Protein AF-A0A1Y0IR95-F1 (afdb_monomer_lite)

Secondary structure (DSSP, 8-state):
-HHHHHHHHHHHH-SSEEEE-GGG-EEEEEEEEPPPPPHHHHHHHHHHH-PPPPHHHHHHHTT-S-EEEEEBTTTB-EEEEPPHHHHHHHHHH-TTS-TT----EEEE---

InterPro domains:
  IPR018958 Knr4/Smi1-like domain [PF09346] (36-94)
  IPR037883 Knr4/Smi1-like domain superfamily [G3DSA:3.40.1580.10] (27-107)
  IPR037883 Knr4/Smi1-like domain superfamily [SSF160631] (30-98)

Organism: NCBI:txid1903704

Foldseek 3Di:
DVVVVVVVVVCVVPQWDWDADPPRDTATFGKFFAAADDPVLVVCLCPVLVADDDPVNNVSNRGGQWMATRAHPPPGFAKTQHGSVRQVVVCVVDVPDPSRDIDGMDGGDPD

pLDDT: mean 90.9, std 6.87, range [58.59, 97.94]

Structure (mmCIF, N/CA/C/O backbone):
data_AF-A0A1Y0IR95-F1
#
_entry.id   AF-A0A1Y0IR95-F1
#
loop_
_atom_site.group_PDB
_atom_site.id
_atom_site.type_symbol
_atom_site.label_atom_id
_atom_site.label_alt_id
_atom_site.label_comp_id
_atom_site.label_asym_id
_atom_site.label_entity_id
_atom_site.label_seq_id
_atom_site.pdbx_PDB_ins_code
_atom_site.Cartn_x
_atom_site.Cartn_y
_atom_site.Cartn_z
_atom_site.occupancy
_atom_site.B_iso_or_equiv
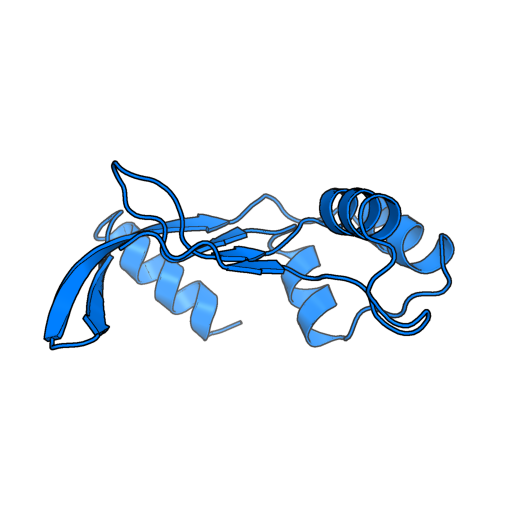_atom_site.auth_seq_id
_atom_site.auth_comp_id
_atom_site.auth_asym_id
_atom_site.auth_atom_id
_atom_site.pdbx_PDB_model_num
ATOM 1 N N . MET A 1 1 ? -14.344 -2.030 -6.470 1.00 79.00 1 MET A N 1
ATOM 2 C CA . MET A 1 1 ? -13.691 -3.080 -5.655 1.00 79.00 1 MET A CA 1
ATOM 3 C C . MET A 1 1 ? -14.481 -3.209 -4.363 1.00 79.00 1 MET A C 1
ATOM 5 O O . MET A 1 1 ? -14.367 -2.329 -3.524 1.00 79.00 1 MET A O 1
ATOM 9 N N . LEU A 1 2 ? -15.333 -4.229 -4.215 1.00 90.25 2 LEU A N 1
ATOM 10 C CA . LEU A 1 2 ? -16.307 -4.271 -3.111 1.00 90.25 2 LEU A CA 1
ATOM 11 C C . LEU A 1 2 ? -15.645 -4.281 -1.721 1.00 90.25 2 LEU A C 1
ATOM 13 O O . LEU A 1 2 ? -16.112 -3.592 -0.821 1.00 90.25 2 LEU A O 1
ATOM 17 N N . ALA A 1 3 ? -14.531 -5.005 -1.570 1.00 90.69 3 ALA A N 1
ATOM 18 C CA . ALA A 1 3 ? -13.819 -5.124 -0.298 1.00 90.69 3 ALA A CA 1
ATOM 19 C C . ALA A 1 3 ? -13.313 -3.771 0.240 1.00 90.69 3 ALA A C 1
ATOM 21 O O . ALA A 1 3 ? -13.544 -3.449 1.404 1.00 90.69 3 ALA A O 1
ATOM 22 N N . ILE A 1 4 ? -12.678 -2.952 -0.610 1.00 92.31 4 ILE A N 1
ATOM 23 C CA . ILE A 1 4 ? -12.155 -1.632 -0.214 1.00 92.31 4 ILE A CA 1
ATOM 24 C C . ILE A 1 4 ? -13.294 -0.660 0.092 1.00 92.31 4 ILE A C 1
ATOM 26 O O . ILE A 1 4 ? -13.225 0.057 1.086 1.00 92.31 4 ILE A O 1
ATOM 30 N N . GLU A 1 5 ? -14.360 -0.654 -0.712 1.00 93.44 5 GLU A N 1
ATOM 31 C CA . GLU A 1 5 ? -15.509 0.226 -0.461 1.00 93.44 5 GLU A CA 1
ATOM 32 C C . GLU A 1 5 ? -16.218 -0.126 0.852 1.00 93.44 5 GLU A C 1
ATOM 34 O O . GLU A 1 5 ? -16.547 0.756 1.644 1.00 93.44 5 GLU A O 1
ATOM 39 N N . ALA A 1 6 ? -16.395 -1.420 1.137 1.00 94.44 6 ALA A N 1
ATOM 40 C CA . ALA A 1 6 ? -16.955 -1.873 2.406 1.00 94.44 6 ALA A CA 1
ATOM 41 C C . ALA A 1 6 ? -16.061 -1.485 3.596 1.00 94.44 6 ALA A C 1
ATOM 43 O O . ALA A 1 6 ? -16.568 -1.027 4.621 1.00 94.44 6 ALA A O 1
ATOM 44 N N . LEU A 1 7 ? -14.737 -1.615 3.457 1.00 94.31 7 LEU A N 1
ATOM 45 C CA . LEU A 1 7 ? -13.776 -1.173 4.467 1.00 94.31 7 LEU A CA 1
ATOM 46 C C . LEU A 1 7 ? -13.871 0.340 4.704 1.00 94.31 7 LEU A C 1
ATOM 48 O O . LEU A 1 7 ? -14.031 0.767 5.842 1.00 94.31 7 LEU A O 1
ATOM 52 N N . LYS A 1 8 ? -13.860 1.155 3.646 1.00 94.25 8 LYS A N 1
ATOM 53 C CA . LYS A 1 8 ? -14.017 2.613 3.749 1.00 94.25 8 LYS A CA 1
ATOM 54 C C . LYS A 1 8 ? -15.330 3.017 4.401 1.00 94.25 8 LYS A C 1
ATOM 56 O O . LYS A 1 8 ? -15.338 3.920 5.229 1.00 94.25 8 LYS A O 1
ATOM 61 N N . LYS A 1 9 ? -16.425 2.320 4.092 1.00 94.62 9 LYS A N 1
ATOM 62 C CA . LYS A 1 9 ? -17.717 2.545 4.748 1.00 94.62 9 LYS A CA 1
ATOM 63 C C . LYS A 1 9 ? -17.643 2.286 6.255 1.00 94.62 9 LYS A C 1
ATOM 65 O O . LYS A 1 9 ? -18.194 3.063 7.024 1.00 94.62 9 LYS A O 1
ATOM 70 N N . ARG A 1 10 ? -16.932 1.240 6.695 1.00 93.44 10 ARG A N 1
ATOM 71 C CA . ARG A 1 10 ? -16.679 1.007 8.132 1.00 93.44 10 ARG A CA 1
ATOM 72 C C . ARG A 1 10 ? -15.859 2.144 8.747 1.00 93.44 10 ARG A C 1
ATOM 74 O O . ARG A 1 10 ? -16.179 2.586 9.846 1.00 93.44 10 ARG A O 1
ATOM 81 N N . LEU A 1 11 ? -14.871 2.651 8.009 1.00 94.00 11 LEU A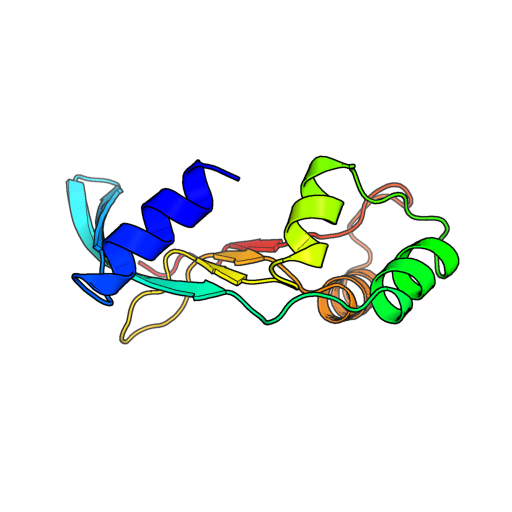 N 1
ATOM 82 C CA . LEU A 1 11 ? -14.004 3.746 8.456 1.00 94.00 11 LEU A CA 1
ATOM 83 C C . LEU A 1 11 ? -14.728 5.095 8.596 1.00 94.00 11 LEU A C 1
ATOM 85 O O . LEU A 1 11 ? -14.295 5.947 9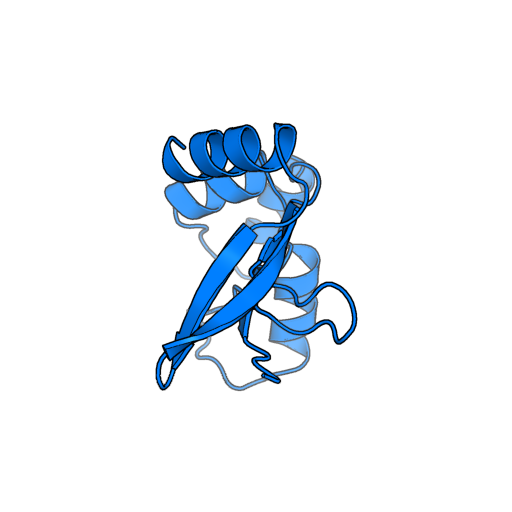.363 1.00 94.00 11 LEU A O 1
ATOM 89 N N . GLN A 1 12 ? -15.855 5.288 7.903 1.00 92.81 12 GLN A N 1
ATOM 90 C CA . GLN A 1 12 ? -16.715 6.465 8.087 1.00 92.81 12 GLN A CA 1
ATOM 91 C C . GLN A 1 12 ? -17.419 6.473 9.450 1.00 92.81 12 GLN A C 1
ATOM 93 O O . GLN A 1 12 ? -17.747 7.540 9.959 1.00 92.81 12 GLN A O 1
ATOM 98 N N . THR A 1 13 ? -17.684 5.298 10.031 1.00 91.81 13 THR A N 1
ATOM 99 C CA . THR A 1 13 ? -18.323 5.172 11.352 1.00 91.81 13 THR A CA 1
ATOM 100 C C . THR A 1 13 ? -17.303 5.247 12.484 1.00 91.81 13 THR A C 1
ATOM 102 O O . THR A 1 13 ? -17.594 5.812 13.533 1.00 91.81 13 THR A O 1
ATOM 105 N N . SER A 1 14 ? -16.114 4.681 12.275 1.00 92.56 14 SER A N 1
ATOM 106 C CA . SER A 1 14 ? -15.008 4.718 13.228 1.00 92.56 14 SER A CA 1
ATOM 107 C C . SER A 1 14 ? -13.685 4.774 12.466 1.00 92.56 14 SER A C 1
ATOM 109 O O . SER A 1 14 ? -13.454 3.889 11.643 1.00 92.56 14 SER A O 1
ATOM 111 N N . PRO A 1 15 ? -12.794 5.746 12.740 1.00 92.00 15 PRO A N 1
ATOM 112 C CA . PRO A 1 15 ? -11.511 5.861 12.040 1.00 92.00 15 PRO A CA 1
ATOM 113 C C . PRO A 1 15 ? -10.567 4.680 12.323 1.00 92.00 15 PRO A C 1
ATOM 115 O O . PRO A 1 15 ? -9.613 4.454 11.578 1.00 92.00 15 PRO A O 1
ATOM 118 N N . GLU A 1 16 ? -10.849 3.925 13.385 1.00 95.62 16 GLU A N 1
ATOM 119 C CA . GLU A 1 16 ? -10.112 2.742 13.809 1.00 95.62 16 GLU A CA 1
ATOM 120 C C . GLU A 1 16 ? -10.996 1.495 13.740 1.00 95.62 16 GLU A C 1
ATOM 122 O O . GLU A 1 16 ? -12.213 1.546 13.957 1.00 95.62 16 GLU A O 1
ATOM 127 N N . ILE A 1 17 ? -10.371 0.357 13.456 1.00 95.38 17 ILE A N 1
ATOM 128 C CA . ILE A 1 17 ? -11.010 -0.956 13.451 1.00 95.38 17 ILE A CA 1
ATOM 129 C C . ILE A 1 17 ? -10.278 -1.858 14.435 1.00 95.38 17 ILE A C 1
ATOM 131 O O . ILE A 1 17 ? -9.064 -2.008 14.340 1.00 95.38 17 ILE A O 1
ATOM 135 N N . VAL A 1 18 ? -11.033 -2.507 15.322 1.00 95.38 18 VAL A N 1
ATOM 136 C CA . VAL A 1 18 ? -10.514 -3.594 16.156 1.00 95.38 18 VAL A CA 1
ATOM 137 C C . VAL A 1 18 ? -10.310 -4.827 15.278 1.00 95.38 18 VAL A C 1
ATOM 139 O O . VAL A 1 18 ? -11.245 -5.284 14.609 1.00 95.38 18 VAL A O 1
ATOM 142 N N . VAL A 1 19 ? -9.098 -5.370 15.280 1.00 93.12 19 VAL A N 1
ATOM 143 C CA . VAL A 1 19 ? -8.744 -6.637 14.633 1.00 93.12 19 VAL A CA 1
ATOM 144 C C . VAL A 1 19 ? -8.206 -7.617 15.666 1.00 93.12 19 VAL A C 1
ATOM 146 O O . VAL A 1 19 ? -7.626 -7.216 16.672 1.00 93.12 19 VAL A O 1
ATOM 149 N N . GLN A 1 20 ? -8.403 -8.907 15.409 1.00 94.06 20 GLN A N 1
ATOM 150 C CA . GLN A 1 20 ? -7.785 -9.965 16.196 1.00 94.06 20 GLN A CA 1
ATOM 151 C C . GLN A 1 20 ? -6.457 -10.362 15.547 1.00 94.06 20 GLN A C 1
ATOM 153 O O . GLN A 1 20 ? -6.423 -10.722 14.370 1.00 94.06 20 GLN A O 1
ATOM 158 N N . LEU A 1 21 ? -5.385 -10.289 16.328 1.00 87.12 21 LEU A N 1
ATOM 159 C CA . LEU A 1 21 ? -4.043 -10.732 15.978 1.00 87.12 21 LEU A CA 1
ATOM 160 C C . LEU A 1 21 ? -3.757 -12.126 16.561 1.00 87.12 21 LEU A C 1
ATOM 162 O O . LEU A 1 21 ? -4.640 -12.832 17.065 1.00 87.12 21 LEU A O 1
ATOM 166 N N . GLU A 1 22 ? -2.495 -12.535 16.477 1.00 86.00 22 GLU A N 1
ATOM 167 C CA . GLU A 1 22 ? -2.002 -13.791 17.028 1.00 86.00 22 GLU A CA 1
ATOM 168 C C . GLU A 1 22 ? -2.249 -13.903 18.541 1.00 86.00 22 GLU A C 1
ATOM 170 O O . GLU A 1 22 ? -2.319 -12.916 19.280 1.00 86.00 22 GLU A O 1
ATOM 175 N N . SER A 1 23 ? -2.400 -15.142 19.015 1.00 89.38 23 SER A N 1
ATOM 176 C CA . SER A 1 23 ? -2.708 -15.466 20.419 1.00 89.38 23 SER A CA 1
ATOM 177 C C . SER A 1 23 ? -3.990 -14.819 20.974 1.00 89.38 23 SER A C 1
ATOM 179 O O . SER A 1 23 ? -4.210 -14.832 22.181 1.00 89.38 23 SER A O 1
ATOM 181 N N . GLY A 1 24 ? -4.858 -14.282 20.108 1.00 91.06 24 GLY A N 1
ATOM 182 C CA . GLY A 1 24 ? -6.125 -13.666 20.506 1.00 91.06 24 GLY A CA 1
ATOM 183 C C . GLY A 1 24 ? -6.014 -12.209 20.960 1.00 91.06 24 GLY A C 1
ATOM 184 O O . GLY A 1 24 ? -6.991 -11.682 21.489 1.00 91.06 24 GLY A O 1
ATOM 185 N N . HIS A 1 25 ? -4.869 -11.549 20.752 1.00 89.94 25 HIS A N 1
ATOM 186 C CA . HIS A 1 25 ? -4.730 -10.123 21.052 1.00 89.94 25 HIS A CA 1
ATOM 187 C C . HIS A 1 25 ? -5.663 -9.290 20.175 1.00 89.94 25 HIS A C 1
ATOM 189 O O . HIS A 1 25 ? -5.833 -9.567 18.987 1.00 89.94 25 HIS A O 1
ATOM 195 N N . LEU A 1 26 ? -6.268 -8.267 20.771 1.00 94.31 26 LEU A N 1
ATOM 196 C CA . LEU A 1 26 ? -7.100 -7.307 20.062 1.00 94.31 26 LEU A CA 1
ATOM 197 C C . LEU A 1 26 ? -6.328 -6.008 19.912 1.00 94.31 26 LEU A C 1
ATOM 199 O O . LEU A 1 26 ? -5.904 -5.433 20.909 1.00 94.31 26 LEU A O 1
ATOM 203 N N . GLU A 1 27 ? -6.208 -5.536 18.678 1.00 92.38 27 GLU A N 1
ATOM 204 C CA . GLU A 1 27 ? -5.530 -4.283 18.370 1.00 92.38 27 GLU A CA 1
ATOM 205 C C . GLU A 1 27 ? -6.428 -3.348 17.576 1.00 92.38 27 GLU A C 1
ATOM 207 O O . GLU A 1 27 ? -7.188 -3.771 16.699 1.00 92.38 27 GLU A O 1
ATOM 212 N N . ASN A 1 28 ? -6.313 -2.055 17.873 1.00 94.94 28 ASN A N 1
ATOM 213 C CA . ASN A 1 28 ? -6.898 -1.017 17.039 1.00 94.94 28 ASN A CA 1
ATOM 214 C C . ASN A 1 28 ? -5.947 -0.712 15.892 1.00 94.94 28 ASN A C 1
ATOM 216 O O . ASN A 1 28 ? -4.762 -0.456 16.099 1.00 94.94 28 ASN A O 1
ATOM 220 N N . VAL A 1 29 ? -6.484 -0.676 14.679 1.00 95.19 29 VAL A N 1
ATOM 221 C CA . VAL A 1 29 ? -5.714 -0.327 13.491 1.00 95.19 29 VAL A CA 1
ATOM 222 C C . VAL A 1 29 ? -6.401 0.735 12.651 1.00 95.19 29 VAL A C 1
ATOM 224 O O . VAL A 1 29 ? -7.625 0.863 12.625 1.00 95.19 29 VAL A O 1
ATOM 227 N N . THR A 1 30 ? -5.578 1.463 11.911 1.00 96.19 30 THR A N 1
ATOM 228 C CA . THR A 1 30 ? -5.973 2.505 10.967 1.00 96.19 30 THR A CA 1
ATOM 229 C C . THR A 1 30 ? -5.587 2.119 9.545 1.00 96.19 30 THR A C 1
ATOM 231 O O . THR A 1 30 ? -4.748 1.243 9.306 1.00 96.19 30 THR A O 1
ATOM 234 N N . PHE A 1 31 ? -6.227 2.781 8.583 1.00 96.44 31 PHE A N 1
ATOM 235 C CA . PHE A 1 31 ? -5.986 2.584 7.161 1.00 96.44 31 PHE A CA 1
ATOM 236 C C 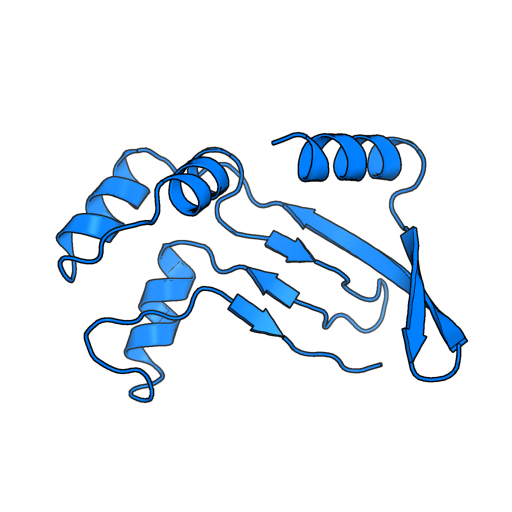. PHE A 1 31 ? -5.909 3.942 6.475 1.00 96.44 31 PHE A C 1
ATOM 238 O O . PHE A 1 31 ? -6.748 4.814 6.705 1.00 96.44 31 PHE A O 1
ATOM 245 N N . ARG A 1 32 ? -4.932 4.109 5.587 1.00 95.75 32 ARG A N 1
ATOM 246 C CA . ARG A 1 32 ? -4.759 5.316 4.780 1.00 95.75 32 ARG A CA 1
ATOM 247 C C . ARG A 1 32 ? -4.550 4.924 3.329 1.00 95.75 32 ARG A C 1
ATOM 249 O O . ARG A 1 32 ? -3.541 4.314 2.997 1.00 95.75 32 ARG A O 1
ATOM 256 N N . PHE A 1 33 ? -5.481 5.302 2.467 1.00 96.62 33 PHE A N 1
ATOM 257 C CA . PHE A 1 33 ? -5.355 5.120 1.022 1.00 96.62 33 PHE A CA 1
ATOM 258 C C . PHE A 1 33 ? -4.783 6.395 0.411 1.00 96.62 33 PHE A C 1
ATOM 260 O O . PHE A 1 33 ? -5.217 7.484 0.783 1.00 96.62 33 PHE A O 1
ATOM 267 N N . GLN A 1 34 ? -3.803 6.266 -0.481 1.00 97.31 34 GLN A N 1
ATOM 268 C CA . GLN A 1 34 ? -3.262 7.414 -1.204 1.00 97.31 34 GLN A CA 1
ATOM 269 C C . GLN A 1 34 ? -4.210 7.836 -2.331 1.00 97.31 34 GLN A C 1
ATOM 271 O O . GLN A 1 34 ? -5.129 7.097 -2.704 1.00 97.31 34 GLN A O 1
ATOM 276 N N . GLU A 1 35 ? -3.972 9.029 -2.867 1.00 97.25 35 GLU A N 1
ATOM 277 C CA . GLU A 1 35 ? -4.703 9.537 -4.024 1.00 97.25 35 GLU A CA 1
ATOM 278 C C . GLU A 1 35 ? -4.487 8.649 -5.265 1.00 97.25 35 GLU A C 1
ATOM 280 O O . GLU A 1 35 ? -3.476 7.943 -5.355 1.00 97.25 35 GLU A O 1
ATOM 285 N N . PRO A 1 36 ? -5.433 8.641 -6.220 1.00 97.94 36 PRO A N 1
ATOM 286 C CA . PRO A 1 36 ? -5.302 7.929 -7.487 1.00 97.94 36 PRO A CA 1
ATOM 287 C C . PRO A 1 36 ? -3.995 8.214 -8.233 1.00 97.94 36 PRO A C 1
ATOM 289 O O . PRO A 1 36 ? -3.561 9.362 -8.324 1.00 97.94 36 PRO A O 1
ATOM 292 N N . ALA A 1 37 ? -3.423 7.187 -8.862 1.00 97.12 37 ALA A N 1
ATOM 293 C CA . ALA A 1 37 ? -2.325 7.368 -9.800 1.00 97.12 37 ALA A CA 1
ATOM 294 C C . ALA A 1 37 ? -2.845 8.026 -11.082 1.00 97.12 37 ALA A C 1
ATOM 296 O O . ALA A 1 37 ? -3.854 7.614 -11.665 1.00 97.12 37 ALA A O 1
ATOM 297 N N . SER A 1 38 ? -2.124 9.024 -11.572 1.00 95.94 38 SER A N 1
ATOM 298 C CA . SER A 1 38 ? -2.385 9.621 -12.870 1.00 95.94 38 SER A CA 1
ATOM 299 C C . SER A 1 38 ? -2.048 8.647 -14.000 1.00 95.94 38 SER A C 1
ATOM 301 O O . SER A 1 38 ? -1.154 7.800 -13.914 1.00 95.94 38 SER A O 1
ATOM 303 N N . ARG A 1 39 ? -2.712 8.829 -15.145 1.00 93.50 39 ARG A N 1
ATOM 304 C CA . ARG A 1 39 ? -2.409 8.063 -16.362 1.00 93.50 39 ARG A CA 1
ATOM 305 C C . ARG A 1 39 ? -0.943 8.202 -16.788 1.00 93.50 39 ARG A C 1
ATOM 307 O O . ARG A 1 39 ? -0.381 7.253 -17.325 1.00 93.50 39 ARG A O 1
ATOM 314 N N . LYS A 1 40 ? -0.333 9.367 -16.537 1.00 92.94 40 LYS A N 1
ATOM 315 C CA . LYS A 1 40 ? 1.081 9.632 -16.828 1.00 92.94 40 LYS A CA 1
ATOM 316 C C . LYS A 1 40 ? 2.000 8.781 -15.951 1.00 92.94 40 LYS A C 1
ATOM 318 O O . LYS A 1 40 ? 2.934 8.190 -16.479 1.00 92.94 40 LYS A O 1
ATOM 323 N N . GLU A 1 41 ? 1.718 8.678 -14.653 1.00 93.06 41 GLU A N 1
ATOM 324 C CA . GLU A 1 41 ? 2.502 7.845 -13.730 1.00 93.06 41 GLU A CA 1
ATOM 325 C C . GLU A 1 41 ? 2.421 6.361 -14.094 1.00 93.06 41 GLU A C 1
ATOM 327 O O . GLU A 1 41 ? 3.446 5.688 -14.130 1.00 93.06 41 GLU A O 1
ATOM 332 N N . LEU A 1 42 ? 1.232 5.852 -14.432 1.00 93.00 42 LEU A N 1
ATOM 333 C CA . LEU A 1 42 ? 1.058 4.448 -14.832 1.00 93.00 42 LEU A CA 1
ATOM 334 C C . LEU A 1 42 ? 1.706 4.128 -16.189 1.00 93.00 42 LEU A C 1
ATOM 336 O O . LEU A 1 42 ? 2.211 3.023 -16.395 1.00 93.00 42 LEU A O 1
ATOM 340 N N . HIS A 1 43 ? 1.698 5.087 -17.119 1.00 90.69 43 HIS A N 1
ATOM 341 C CA . HIS A 1 43 ? 2.387 4.943 -18.401 1.00 90.69 43 HIS A CA 1
ATOM 342 C C . HIS A 1 43 ? 3.902 4.898 -18.206 1.00 90.69 43 HIS A C 1
ATOM 344 O O . HIS A 1 43 ? 4.542 3.941 -18.631 1.00 90.69 43 HIS A O 1
ATOM 350 N N . ALA A 1 44 ? 4.449 5.871 -17.468 1.00 89.62 44 ALA A N 1
ATOM 351 C CA . ALA A 1 44 ? 5.864 5.904 -17.114 1.00 89.62 44 ALA A CA 1
ATOM 352 C C . ALA A 1 44 ? 6.289 4.636 -16.357 1.00 89.62 44 ALA A C 1
ATOM 354 O O . ALA A 1 44 ? 7.384 4.126 -16.587 1.00 89.62 44 ALA A O 1
ATOM 355 N N . PHE A 1 45 ? 5.403 4.087 -15.512 1.00 89.88 45 PHE A N 1
ATOM 356 C CA . PHE A 1 45 ? 5.642 2.820 -14.829 1.00 89.88 45 PHE A CA 1
ATOM 357 C C . PHE A 1 45 ? 5.921 1.672 -15.811 1.00 89.88 45 PHE A C 1
ATOM 359 O O . PHE A 1 45 ? 6.889 0.929 -15.661 1.00 89.88 45 PHE A O 1
ATOM 366 N N . SER A 1 46 ? 5.081 1.565 -16.841 1.00 86.62 46 SER A N 1
ATOM 367 C CA . SER A 1 46 ? 5.143 0.476 -17.821 1.00 86.62 46 SER A CA 1
ATOM 368 C C . SER A 1 46 ? 6.318 0.635 -18.797 1.00 86.62 46 SER A C 1
ATOM 370 O O . SER A 1 46 ? 6.930 -0.352 -19.198 1.00 86.62 46 SER A O 1
ATOM 372 N N . GLU A 1 47 ? 6.668 1.872 -19.163 1.00 85.81 47 GLU A N 1
ATOM 373 C CA . GLU A 1 47 ? 7.755 2.160 -20.110 1.00 85.81 47 GLU A CA 1
ATOM 374 C C . GLU A 1 47 ? 9.157 1.969 -19.521 1.00 85.81 47 GLU A C 1
ATOM 376 O O . GLU A 1 47 ? 10.074 1.608 -20.252 1.00 85.81 47 GLU A O 1
ATOM 381 N N . HIS A 1 48 ? 9.351 2.200 -18.218 1.00 72.19 48 HIS A N 1
ATOM 382 C CA . HIS A 1 48 ? 10.698 2.306 -17.645 1.00 72.19 48 HIS A CA 1
ATOM 383 C C . HIS A 1 48 ? 11.496 0.991 -17.664 1.00 72.19 48 HIS A C 1
ATOM 385 O O . HIS A 1 48 ? 12.670 0.995 -18.025 1.00 72.19 48 HIS A O 1
ATOM 391 N N . LYS A 1 49 ? 10.877 -0.132 -17.273 1.00 73.62 49 LYS A N 1
ATOM 392 C CA . LYS A 1 49 ? 11.525 -1.463 -17.238 1.00 73.62 49 LYS A CA 1
ATOM 393 C C . LYS A 1 49 ? 10.795 -2.525 -18.068 1.00 73.62 49 LYS A C 1
ATOM 395 O O . LYS A 1 49 ? 11.119 -3.703 -17.974 1.00 73.62 49 LYS A O 1
ATOM 400 N N . GLY A 1 50 ? 9.784 -2.131 -18.848 1.00 82.75 50 GLY A N 1
ATOM 401 C CA . GLY A 1 50 ? 8.903 -3.077 -19.546 1.00 82.75 50 GLY A CA 1
ATOM 402 C C . GLY A 1 50 ? 8.007 -3.886 -18.600 1.00 82.75 50 GLY A C 1
ATOM 403 O O . GLY A 1 50 ? 7.501 -4.943 -18.977 1.00 82.75 50 GLY A O 1
ATOM 404 N N . TRP A 1 51 ? 7.822 -3.420 -17.362 1.00 87.25 51 TRP A N 1
ATOM 405 C CA . TRP A 1 51 ? 6.966 -4.085 -16.390 1.00 87.25 51 TRP A CA 1
ATOM 406 C C . TRP A 1 51 ? 5.497 -3.969 -16.776 1.00 87.25 51 TRP A C 1
ATOM 408 O O . TRP A 1 51 ? 5.000 -2.906 -17.146 1.00 87.25 51 TRP A O 1
ATOM 418 N N . VAL A 1 52 ? 4.779 -5.077 -16.619 1.00 88.94 52 VAL A N 1
ATOM 419 C CA . VAL A 1 52 ? 3.337 -5.131 -16.839 1.00 88.94 52 VAL A CA 1
ATOM 420 C C . VAL A 1 52 ? 2.637 -5.086 -15.489 1.00 88.94 52 VAL A C 1
ATOM 422 O O . VAL A 1 52 ? 2.917 -5.896 -14.603 1.00 88.94 52 VAL A O 1
ATOM 425 N N . LEU A 1 53 ? 1.712 -4.140 -15.330 1.00 90.88 53 LEU A N 1
ATOM 426 C CA . LEU A 1 53 ? 0.805 -4.115 -14.187 1.00 90.88 53 LEU A CA 1
ATOM 427 C C . LEU A 1 53 ? -0.310 -5.147 -14.401 1.00 90.88 53 LEU A C 1
ATOM 429 O O . LEU A 1 53 ? -1.034 -5.044 -15.399 1.00 90.88 53 LEU A O 1
ATOM 433 N N . PRO A 1 54 ? -0.510 -6.100 -13.471 1.00 92.75 54 PRO A N 1
ATOM 434 C CA . PRO A 1 54 ? -1.694 -6.946 -13.484 1.00 92.75 54 PRO A CA 1
ATOM 435 C C . PRO A 1 54 ? -2.970 -6.087 -13.524 1.00 92.75 54 PRO A C 1
ATOM 437 O O . PRO A 1 54 ? -3.016 -5.067 -12.828 1.00 92.75 54 PRO A O 1
ATOM 440 N N . PRO A 1 55 ? -4.018 -6.470 -14.281 1.00 93.88 55 PRO A N 1
ATOM 441 C CA . PRO A 1 55 ? -5.217 -5.644 -14.449 1.00 93.88 55 PRO A CA 1
ATOM 442 C C . PRO A 1 55 ? -5.861 -5.200 -13.130 1.00 93.88 55 PRO A C 1
ATOM 444 O O . PRO A 1 55 ? -6.203 -4.028 -12.976 1.00 93.88 55 PRO A O 1
ATOM 447 N N . ASP A 1 56 ? -5.952 -6.102 -12.152 1.00 93.06 56 ASP A N 1
ATOM 448 C CA . ASP A 1 56 ? -6.541 -5.799 -10.844 1.00 93.06 56 ASP A CA 1
ATOM 449 C C . ASP A 1 56 ? -5.682 -4.828 -10.030 1.00 93.06 56 ASP A C 1
ATOM 451 O O . ASP A 1 56 ? -6.209 -3.924 -9.377 1.00 93.06 56 ASP A O 1
ATOM 455 N N . TYR A 1 57 ? -4.356 -4.964 -10.107 1.00 93.88 57 TYR A N 1
ATOM 456 C CA . TYR A 1 57 ? -3.440 -4.060 -9.417 1.00 93.88 57 TYR A CA 1
ATOM 457 C C . TYR A 1 57 ? -3.411 -2.681 -10.079 1.00 93.88 57 TYR A C 1
ATOM 459 O O . TYR A 1 57 ? -3.433 -1.663 -9.393 1.00 93.88 57 TYR A O 1
ATOM 467 N N . LYS A 1 58 ? -3.488 -2.624 -11.413 1.00 94.88 58 LYS A N 1
ATOM 468 C CA . LYS A 1 58 ? -3.678 -1.369 -12.143 1.00 94.88 58 LYS A CA 1
ATOM 469 C C . LYS A 1 58 ? -4.976 -0.676 -11.724 1.00 94.88 58 LYS A C 1
ATOM 471 O O . LYS A 1 58 ? -4.946 0.502 -11.389 1.00 94.88 58 LYS A O 1
ATOM 476 N N . ALA A 1 59 ? -6.091 -1.407 -11.670 1.00 94.88 59 ALA A N 1
ATOM 477 C CA . ALA A 1 59 ? -7.381 -0.870 -11.231 1.00 94.88 59 ALA A CA 1
ATOM 478 C C . ALA A 1 59 ? -7.373 -0.419 -9.758 1.00 94.88 59 ALA A C 1
ATOM 480 O O . ALA A 1 59 ? -8.175 0.433 -9.362 1.00 94.88 59 ALA A O 1
ATOM 481 N N . PHE A 1 60 ? -6.497 -1.001 -8.935 1.00 96.00 60 PHE A N 1
ATOM 482 C CA . PHE A 1 60 ? -6.204 -0.494 -7.601 1.00 96.00 60 PHE A CA 1
ATOM 483 C C . PHE A 1 60 ? -5.435 0.823 -7.663 1.00 96.00 60 PHE A C 1
ATOM 485 O O . PHE A 1 60 ? -5.931 1.797 -7.111 1.00 96.00 60 PHE A O 1
ATOM 492 N N . LEU A 1 61 ? -4.309 0.894 -8.378 1.00 96.62 61 LEU A N 1
ATOM 493 C CA . LEU A 1 61 ? -3.480 2.102 -8.475 1.00 96.62 61 LEU A CA 1
ATOM 494 C C . LEU A 1 61 ? -4.222 3.294 -9.097 1.00 96.62 61 LEU A C 1
ATOM 496 O O . LEU A 1 61 ? -4.079 4.417 -8.626 1.00 96.62 61 LEU A O 1
ATOM 500 N N . GLU A 1 62 ? -5.093 3.053 -10.081 1.00 96.44 62 GLU A N 1
ATOM 501 C CA . GLU A 1 62 ? -5.988 4.063 -10.676 1.00 96.44 62 GLU A CA 1
ATOM 502 C C . GLU A 1 62 ? -6.990 4.663 -9.680 1.00 96.44 62 GLU A C 1
ATOM 504 O O . GLU A 1 62 ? -7.626 5.670 -9.978 1.00 96.44 62 GLU A O 1
ATOM 509 N N . ARG A 1 63 ? -7.172 4.044 -8.511 1.00 96.69 63 ARG A N 1
ATOM 510 C CA . ARG A 1 63 ? -8.013 4.563 -7.426 1.00 96.69 63 ARG A CA 1
ATOM 511 C C . ARG A 1 63 ? -7.187 4.987 -6.216 1.00 96.69 63 ARG A C 1
ATOM 513 O O . ARG A 1 63 ? -7.545 5.970 -5.577 1.00 96.69 63 ARG A O 1
ATOM 520 N N . HIS A 1 64 ? -6.127 4.247 -5.899 1.00 97.00 64 HIS A N 1
ATOM 521 C CA . HIS A 1 64 ? -5.271 4.390 -4.723 1.00 97.00 64 HIS A CA 1
ATOM 522 C C . HIS A 1 64 ? -3.820 4.089 -5.105 1.00 97.00 64 HIS A C 1
ATOM 524 O O . HIS A 1 64 ? -3.446 2.920 -5.201 1.00 97.00 64 HIS A O 1
ATOM 530 N N . ASN A 1 65 ? -2.988 5.114 -5.306 1.00 97.50 65 ASN A N 1
ATOM 531 C CA . ASN A 1 65 ? -1.568 4.947 -5.632 1.00 97.50 65 ASN A CA 1
ATOM 532 C C . ASN A 1 65 ? -0.752 4.548 -4.391 1.00 97.50 65 ASN A C 1
ATOM 534 O O . ASN A 1 65 ? 0.074 5.304 -3.893 1.00 97.50 65 ASN A O 1
ATOM 538 N N . GLY A 1 66 ? -1.035 3.366 -3.853 1.00 97.56 66 GLY A N 1
ATOM 539 C CA . GLY A 1 66 ? -0.489 2.884 -2.592 1.00 97.56 66 GLY A CA 1
ATOM 540 C C . GLY A 1 66 ? -1.422 3.103 -1.399 1.00 97.56 66 GLY A C 1
ATOM 541 O O . GLY A 1 66 ? -2.452 3.785 -1.467 1.00 97.56 66 GLY A O 1
ATOM 542 N N . ALA A 1 67 ? -1.074 2.474 -0.279 1.00 97.44 67 ALA A N 1
ATOM 543 C CA . ALA A 1 67 ? -1.842 2.529 0.962 1.00 97.44 67 ALA A CA 1
ATOM 544 C C . ALA A 1 67 ? -0.994 2.126 2.177 1.00 97.44 67 ALA A C 1
ATOM 546 O O . ALA A 1 67 ? -0.053 1.354 2.049 1.00 97.44 67 ALA A O 1
ATOM 547 N N . MET A 1 68 ? -1.378 2.596 3.362 1.00 96.38 68 MET A N 1
ATOM 548 C CA . MET A 1 68 ? -0.965 2.029 4.647 1.00 96.38 68 MET A CA 1
ATOM 549 C C . MET A 1 68 ? -2.150 1.273 5.235 1.00 96.38 68 MET A C 1
ATOM 551 O O . MET A 1 68 ? -3.235 1.843 5.379 1.00 96.38 68 MET A O 1
ATOM 555 N N . LEU A 1 69 ? -1.965 -0.006 5.535 1.00 95.31 69 LEU A N 1
ATOM 556 C CA . LEU A 1 69 ? -3.011 -0.905 6.006 1.00 95.31 69 LEU A CA 1
ATOM 557 C C . LEU A 1 69 ? -2.611 -1.494 7.357 1.00 95.31 69 LEU A C 1
ATOM 559 O O . LEU A 1 69 ? -1.443 -1.805 7.575 1.00 95.31 69 LEU A O 1
ATOM 563 N N . PHE A 1 70 ? -3.593 -1.700 8.235 1.00 94.44 70 PHE A N 1
ATOM 564 C CA . PHE A 1 70 ? -3.379 -2.296 9.557 1.00 94.44 70 PHE A CA 1
ATOM 565 C C . PHE A 1 70 ? -2.320 -1.559 10.399 1.00 94.44 70 PHE A C 1
ATOM 567 O O . PHE A 1 70 ? -1.544 -2.179 11.120 1.00 94.44 70 PHE A O 1
ATOM 574 N N . THR A 1 71 ? -2.259 -0.231 10.288 1.00 95.00 71 THR A N 1
ATOM 575 C CA . THR A 1 71 ? -1.277 0.582 11.014 1.00 95.00 71 THR A CA 1
ATOM 576 C C . THR A 1 71 ? -1.761 0.824 12.437 1.00 95.00 71 THR A C 1
ATOM 578 O O . THR A 1 71 ? -2.869 1.335 12.629 1.00 95.00 71 THR A O 1
ATOM 581 N N . HIS A 1 72 ? -0.936 0.508 13.435 1.00 93.12 72 HIS A N 1
ATOM 582 C CA . HIS A 1 72 ? -1.261 0.808 14.825 1.00 93.12 72 HIS A CA 1
ATOM 583 C C . HIS A 1 72 ? -1.288 2.342 15.018 1.00 93.12 72 HIS A C 1
ATOM 585 O O . HIS A 1 72 ? -0.319 3.017 14.662 1.00 93.12 72 HIS A O 1
ATOM 591 N N . PRO A 1 73 ? -2.340 2.929 15.623 1.00 91.81 73 PRO A N 1
ATOM 592 C CA . PRO A 1 73 ? -2.559 4.381 15.650 1.00 91.81 73 PRO A CA 1
ATOM 593 C C . PRO A 1 73 ? -1.452 5.173 16.365 1.00 91.81 73 PRO A C 1
ATOM 595 O O . PRO A 1 73 ? -1.202 6.324 16.019 1.00 91.81 73 PRO A O 1
ATOM 598 N N . ARG A 1 74 ? -0.779 4.568 17.355 1.00 90.31 74 ARG A N 1
ATOM 599 C CA . ARG A 1 74 ? 0.351 5.186 18.085 1.00 90.31 74 ARG A CA 1
ATOM 600 C C . ARG A 1 74 ? 1.739 4.735 17.615 1.00 90.31 74 ARG A C 1
ATOM 602 O O . ARG A 1 74 ? 2.601 5.571 17.384 1.00 90.31 74 ARG A O 1
ATOM 609 N N . ASN A 1 75 ? 1.946 3.426 17.479 1.00 87.56 75 ASN A N 1
ATOM 610 C CA . ASN A 1 75 ? 3.258 2.832 17.212 1.00 87.56 75 ASN A CA 1
ATOM 611 C C . ASN A 1 75 ? 3.600 2.713 15.715 1.00 87.56 75 ASN A C 1
ATOM 613 O O . ASN A 1 75 ? 4.741 2.421 15.369 1.00 87.56 75 ASN A O 1
ATOM 617 N N . GLY A 1 76 ? 2.641 2.950 14.814 1.00 90.19 76 GLY A N 1
ATOM 618 C CA . GLY A 1 76 ? 2.860 2.819 13.376 1.00 90.19 76 GLY A CA 1
ATOM 619 C C . GLY A 1 76 ? 2.883 1.360 12.909 1.00 90.19 76 GLY A C 1
ATOM 620 O O . GLY A 1 76 ? 2.033 0.562 13.299 1.00 90.19 76 GLY A O 1
ATOM 621 N N . GLY A 1 77 ? 3.815 1.034 12.011 1.00 90.75 77 GLY A N 1
ATOM 622 C CA . GLY A 1 77 ? 3.917 -0.293 11.397 1.00 90.75 77 GLY A CA 1
ATOM 623 C C . GLY A 1 77 ? 2.765 -0.624 10.437 1.00 90.75 77 GLY A C 1
ATOM 624 O O . GLY A 1 77 ? 2.173 0.257 9.801 1.00 90.75 77 GLY A O 1
ATOM 625 N N . GLY A 1 78 ? 2.463 -1.916 10.330 1.00 92.88 78 GLY A N 1
ATOM 626 C CA . GLY A 1 78 ? 1.443 -2.461 9.438 1.00 92.88 78 GLY A CA 1
ATOM 627 C C . GLY A 1 78 ? 2.005 -2.821 8.065 1.00 92.88 78 GLY A C 1
ATOM 628 O O . GLY A 1 78 ? 3.172 -3.185 7.926 1.00 92.88 78 GLY A O 1
ATOM 629 N N . MET A 1 79 ? 1.164 -2.734 7.040 1.00 94.94 79 MET A N 1
ATOM 630 C CA . MET A 1 79 ? 1.513 -3.060 5.660 1.00 94.94 79 MET A CA 1
ATOM 631 C C . MET A 1 79 ? 1.484 -1.807 4.784 1.00 94.94 79 MET A C 1
ATOM 633 O O . MET A 1 79 ? 0.444 -1.163 4.648 1.00 94.94 79 MET A O 1
ATOM 637 N N . GLU A 1 80 ? 2.613 -1.483 4.160 1.00 96.00 80 GLU A N 1
ATOM 638 C CA . GLU A 1 80 ? 2.695 -0.492 3.086 1.00 96.00 80 GLU A CA 1
ATOM 639 C C . GLU A 1 80 ? 2.434 -1.205 1.755 1.00 96.00 80 GLU A C 1
ATOM 641 O O . GLU A 1 80 ? 3.163 -2.122 1.388 1.00 96.00 80 GLU A O 1
ATOM 646 N N . LEU A 1 81 ? 1.409 -0.779 1.021 1.00 96.88 81 LEU A N 1
ATOM 647 C CA . LEU A 1 81 ? 1.309 -0.991 -0.420 1.00 96.88 81 LEU A CA 1
ATOM 648 C C . LEU A 1 81 ? 1.965 0.205 -1.105 1.00 96.88 81 LEU A C 1
ATOM 650 O O . LEU A 1 81 ? 1.559 1.349 -0.880 1.00 96.88 81 LEU A O 1
ATOM 654 N N . LEU A 1 82 ? 2.978 -0.061 -1.923 1.00 96.19 82 LEU A N 1
ATOM 655 C CA . LEU A 1 82 ? 3.810 0.976 -2.522 1.00 96.19 82 LEU A CA 1
ATOM 656 C C . LEU A 1 82 ? 3.048 1.731 -3.615 1.00 96.19 82 LEU A C 1
ATOM 658 O O . LEU A 1 82 ? 2.275 1.147 -4.377 1.00 96.19 82 LEU A O 1
ATOM 662 N N . SER A 1 83 ? 3.306 3.035 -3.698 1.00 96.00 83 SER A N 1
ATOM 663 C CA . SER A 1 83 ? 2.991 3.826 -4.887 1.00 96.00 83 SER A CA 1
ATOM 664 C C . SER A 1 83 ? 3.928 3.445 -6.033 1.00 96.00 83 SER A C 1
ATOM 666 O O . SER A 1 83 ? 5.020 2.926 -5.798 1.00 96.00 83 SER A O 1
ATOM 668 N N . THR A 1 84 ? 3.560 3.757 -7.275 1.00 94.69 84 THR A N 1
ATOM 669 C CA . THR A 1 84 ? 4.422 3.513 -8.449 1.00 94.69 84 THR A CA 1
ATOM 670 C C . THR A 1 84 ? 5.839 4.071 -8.283 1.00 94.69 84 THR A C 1
ATOM 672 O O . THR A 1 84 ? 6.810 3.395 -8.612 1.00 94.69 84 THR A O 1
ATOM 675 N N . GLU A 1 85 ? 5.978 5.272 -7.718 1.00 93.31 85 GLU A N 1
ATOM 676 C CA . GLU A 1 85 ? 7.274 5.884 -7.397 1.00 93.31 85 GLU A CA 1
ATOM 677 C C . GLU A 1 85 ? 8.059 5.056 -6.370 1.00 93.31 85 GLU A C 1
ATOM 679 O O . GLU A 1 85 ? 9.240 4.758 -6.560 1.00 93.31 85 GLU A O 1
ATOM 684 N N . ARG A 1 86 ? 7.399 4.639 -5.286 1.00 94.12 86 ARG A N 1
ATOM 685 C CA . ARG A 1 86 ? 8.026 3.854 -4.218 1.00 94.12 86 ARG A CA 1
ATOM 686 C C . ARG A 1 86 ? 8.474 2.479 -4.709 1.00 94.12 86 ARG A C 1
ATOM 688 O O . ARG A 1 86 ? 9.529 2.023 -4.279 1.00 94.12 86 ARG A O 1
ATOM 695 N N . ILE A 1 87 ? 7.741 1.858 -5.638 1.00 93.69 87 ILE A N 1
ATOM 696 C CA . ILE A 1 87 ? 8.155 0.612 -6.306 1.00 93.69 87 ILE A CA 1
ATOM 697 C C . ILE A 1 87 ? 9.495 0.812 -7.021 1.00 93.69 87 ILE A C 1
ATOM 699 O O . ILE A 1 87 ? 10.408 0.008 -6.843 1.00 93.69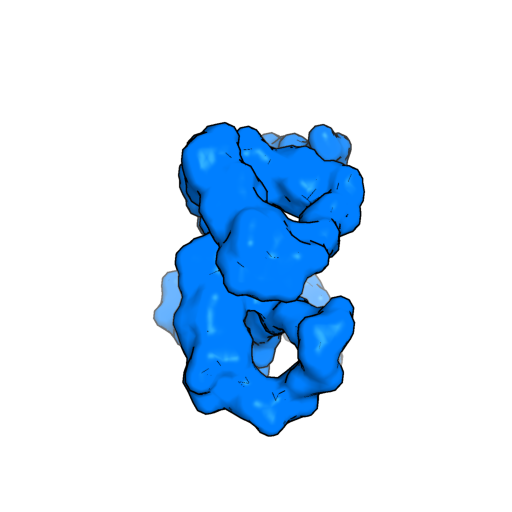 87 ILE A O 1
ATOM 703 N N . PHE A 1 88 ? 9.647 1.898 -7.787 1.00 90.12 88 PHE A N 1
ATOM 704 C CA . PHE A 1 88 ? 10.899 2.192 -8.487 1.00 90.12 88 PHE A CA 1
ATOM 705 C C . PHE A 1 88 ? 12.069 2.406 -7.538 1.00 90.12 88 PHE A C 1
ATOM 707 O O . PHE A 1 88 ? 13.131 1.810 -7.723 1.00 90.12 88 PHE A O 1
ATOM 714 N N . LEU A 1 89 ? 11.870 3.236 -6.513 1.00 90.88 89 LEU A N 1
ATOM 715 C CA . LEU A 1 89 ? 12.898 3.497 -5.509 1.00 90.88 89 LEU A CA 1
ATOM 716 C C . LEU A 1 89 ? 13.330 2.202 -4.824 1.00 90.88 89 LEU A C 1
ATOM 718 O O . LEU A 1 89 ? 14.522 1.943 -4.686 1.00 90.88 89 LEU A O 1
ATOM 722 N N . ALA A 1 90 ? 12.367 1.367 -4.443 1.00 90.62 90 ALA A N 1
ATOM 723 C CA . ALA A 1 90 ? 12.649 0.140 -3.731 1.00 90.62 90 ALA A CA 1
ATOM 724 C C . ALA A 1 90 ? 13.322 -0.917 -4.621 1.00 90.62 90 ALA A C 1
ATOM 726 O O . ALA A 1 90 ? 14.289 -1.542 -4.195 1.00 90.62 90 ALA A O 1
ATOM 727 N N . ASN A 1 91 ? 12.899 -1.064 -5.878 1.00 88.56 91 ASN A N 1
ATOM 728 C CA . ASN A 1 91 ? 13.564 -1.961 -6.822 1.00 88.56 91 ASN A CA 1
ATOM 729 C C . ASN A 1 91 ? 15.000 -1.527 -7.145 1.00 88.56 91 ASN A C 1
ATOM 731 O O . ASN A 1 91 ? 15.822 -2.363 -7.495 1.00 88.56 91 ASN A O 1
ATOM 735 N N . ASN A 1 92 ? 15.302 -0.229 -7.104 1.00 85.69 92 ASN A N 1
ATOM 736 C CA . ASN A 1 92 ? 16.660 0.263 -7.339 1.00 85.69 92 ASN A CA 1
ATOM 737 C C . ASN A 1 92 ? 17.536 0.168 -6.080 1.00 85.69 92 ASN A C 1
ATOM 739 O O . ASN A 1 92 ? 18.754 0.084 -6.195 1.00 85.69 92 ASN A O 1
ATOM 743 N N . ALA A 1 93 ? 16.928 0.192 -4.892 1.00 86.31 93 ALA A N 1
ATOM 744 C CA . ALA A 1 93 ? 17.634 0.056 -3.621 1.00 86.31 93 ALA A CA 1
ATOM 745 C C . ALA A 1 93 ? 17.944 -1.406 -3.258 1.00 86.31 93 ALA A C 1
ATOM 747 O O . ALA A 1 93 ? 18.940 -1.664 -2.584 1.00 86.31 93 ALA A O 1
ATOM 748 N N . TYR A 1 94 ? 17.102 -2.352 -3.686 1.00 75.56 94 TYR A N 1
ATOM 749 C CA . TYR A 1 94 ? 17.214 -3.765 -3.333 1.00 75.56 94 TYR A CA 1
ATOM 750 C C . TYR A 1 94 ? 17.328 -4.638 -4.585 1.00 75.56 94 TYR A C 1
ATOM 752 O O . TYR A 1 94 ? 16.325 -4.967 -5.216 1.00 75.56 94 TYR A O 1
ATOM 760 N N . ASP A 1 95 ? 18.548 -5.069 -4.899 1.00 72.00 95 ASP A N 1
ATOM 761 C CA . ASP A 1 95 ? 18.836 -6.014 -5.988 1.00 72.00 95 ASP A CA 1
ATOM 762 C C . ASP A 1 95 ? 18.629 -7.470 -5.531 1.00 72.00 95 ASP A C 1
ATOM 764 O O . ASP A 1 95 ? 19.541 -8.294 -5.507 1.00 72.00 95 ASP A O 1
ATOM 768 N N . VAL A 1 96 ? 17.434 -7.753 -5.008 1.00 78.94 96 VAL A N 1
ATOM 769 C CA . VAL A 1 96 ? 17.092 -9.052 -4.393 1.00 78.94 96 VAL A CA 1
ATOM 770 C C . VAL A 1 96 ? 15.979 -9.786 -5.130 1.00 78.94 96 VAL A C 1
ATOM 772 O O . VAL A 1 96 ? 15.741 -10.963 -4.863 1.00 78.94 96 VAL A O 1
ATOM 775 N N . LEU A 1 97 ? 15.271 -9.100 -6.029 1.00 84.75 97 LEU A N 1
ATOM 776 C CA . LEU A 1 97 ? 14.179 -9.683 -6.797 1.00 84.75 97 LEU A CA 1
ATOM 777 C C . LEU A 1 97 ? 14.661 -10.071 -8.197 1.00 84.75 97 LEU A C 1
ATOM 779 O O . LEU A 1 97 ? 15.484 -9.362 -8.769 1.00 84.75 97 LEU A O 1
ATOM 783 N N . PRO A 1 98 ? 14.134 -11.163 -8.776 1.00 85.50 98 PRO A N 1
ATOM 784 C CA . PRO A 1 98 ? 14.381 -11.485 -10.176 1.00 85.50 98 PRO A CA 1
ATOM 785 C C . PRO A 1 98 ? 13.942 -10.348 -11.108 1.00 85.50 98 PRO A C 1
ATOM 787 O O . PRO A 1 98 ? 12.952 -9.679 -10.823 1.00 85.50 98 PRO A O 1
ATOM 790 N N . ASP A 1 99 ? 14.579 -10.214 -12.274 1.00 82.00 99 ASP A N 1
ATOM 791 C CA . ASP A 1 99 ? 14.302 -9.143 -13.254 1.00 82.00 99 ASP A CA 1
ATOM 792 C C . ASP A 1 99 ? 12.827 -9.036 -13.694 1.00 82.00 99 ASP A C 1
ATOM 794 O O . ASP A 1 99 ? 12.350 -7.970 -14.091 1.00 82.00 99 ASP A O 1
ATOM 798 N N . PHE A 1 100 ? 12.087 -10.146 -13.623 1.00 83.00 100 PHE A N 1
ATOM 799 C CA . PHE A 1 100 ? 10.667 -10.220 -13.976 1.00 83.00 100 PHE A CA 1
ATOM 800 C C . PHE A 1 100 ? 9.716 -9.843 -12.827 1.00 83.00 100 PHE A C 1
ATOM 802 O O . PHE A 1 100 ? 8.497 -9.914 -12.996 1.00 83.00 100 PHE A O 1
ATOM 809 N N . ALA A 1 101 ? 10.241 -9.478 -11.658 1.00 87.38 101 ALA A N 1
ATOM 810 C CA . ALA A 1 101 ? 9.477 -9.129 -10.471 1.00 87.38 101 ALA A CA 1
ATOM 811 C C . ALA A 1 101 ? 9.831 -7.720 -9.981 1.00 87.38 101 ALA A C 1
ATOM 813 O O . ALA A 1 101 ? 10.944 -7.236 -10.153 1.00 87.38 101 ALA A O 1
ATOM 814 N N . TYR A 1 102 ? 8.865 -7.072 -9.336 1.00 90.75 102 TYR A N 1
ATOM 815 C CA . TYR A 1 102 ? 9.047 -5.789 -8.667 1.00 90.75 102 TYR A CA 1
ATOM 816 C C . TYR A 1 102 ? 8.327 -5.811 -7.315 1.00 90.75 102 TYR A C 1
ATOM 818 O O . TYR A 1 102 ? 7.315 -6.508 -7.165 1.00 90.75 102 TYR A O 1
ATOM 826 N N . PRO A 1 103 ? 8.830 -5.081 -6.307 1.00 92.81 103 PRO A N 1
ATOM 827 C CA . PRO A 1 103 ? 8.198 -5.057 -4.999 1.00 92.81 103 PRO A CA 1
ATOM 828 C C . PRO A 1 103 ? 6.889 -4.270 -5.087 1.00 92.81 103 PRO A C 1
ATOM 830 O O . PRO A 1 103 ? 6.851 -3.210 -5.696 1.00 92.81 103 PRO A O 1
ATOM 833 N N . VAL A 1 104 ? 5.818 -4.758 -4.464 1.00 94.38 104 VAL A N 1
ATOM 834 C CA . VAL A 1 104 ? 4.508 -4.066 -4.432 1.00 94.38 104 VAL A CA 1
ATOM 835 C C . VAL A 1 104 ? 4.128 -3.579 -3.03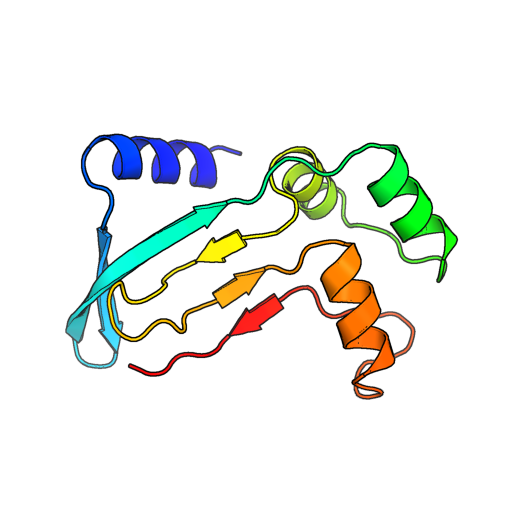5 1.00 94.38 104 VAL A C 1
ATOM 837 O O . VAL A 1 104 ? 3.189 -2.799 -2.875 1.00 94.38 104 VAL A O 1
ATOM 840 N N . GLY A 1 105 ? 4.851 -4.031 -2.013 1.00 94.62 105 GLY A N 1
ATOM 841 C CA . GLY A 1 105 ? 4.548 -3.731 -0.626 1.00 94.62 105 GLY A CA 1
ATOM 842 C C . GLY A 1 105 ? 5.566 -4.300 0.349 1.00 94.62 105 GLY A C 1
ATOM 843 O O . GLY A 1 105 ? 6.343 -5.191 0.003 1.00 94.62 105 GLY A O 1
ATOM 844 N N . TYR A 1 106 ? 5.514 -3.792 1.575 1.00 92.19 106 TYR A N 1
ATOM 845 C CA . TYR A 1 106 ? 6.285 -4.273 2.714 1.00 92.19 106 TYR A CA 1
ATOM 846 C C . TYR A 1 106 ? 5.377 -4.435 3.921 1.00 92.19 106 TYR A C 1
ATOM 848 O O . TYR A 1 106 ? 4.496 -3.613 4.168 1.00 92.19 106 TYR A O 1
ATOM 856 N N . ALA A 1 107 ? 5.623 -5.485 4.693 1.00 91.75 107 ALA A N 1
ATOM 857 C CA . ALA A 1 107 ? 4.996 -5.683 5.985 1.00 91.75 107 ALA A CA 1
ATOM 858 C C . ALA A 1 107 ? 6.020 -5.387 7.082 1.00 91.75 107 ALA A C 1
ATOM 860 O O . ALA A 1 107 ? 7.087 -5.995 7.120 1.00 91.75 107 ALA A O 1
ATOM 861 N N . ASN A 1 108 ? 5.684 -4.460 7.972 1.00 87.06 108 ASN A N 1
ATOM 862 C CA . ASN A 1 108 ? 6.421 -4.199 9.198 1.00 87.06 108 ASN A CA 1
ATOM 863 C C . ASN A 1 108 ? 5.464 -4.343 10.380 1.00 87.06 108 ASN A C 1
ATOM 865 O O . ASN A 1 108 ? 4.883 -3.375 10.878 1.00 87.06 108 ASN A O 1
ATOM 869 N N . PHE A 1 109 ? 5.266 -5.589 10.784 1.00 75.69 109 PHE A N 1
ATOM 870 C CA . PHE A 1 109 ? 4.429 -5.942 11.916 1.00 75.69 109 PHE A CA 1
ATOM 871 C C . PHE A 1 109 ? 5.264 -5.871 13.195 1.00 75.69 109 PHE A C 1
ATOM 873 O O . PHE A 1 109 ? 5.967 -6.811 13.550 1.00 75.69 109 PHE A O 1
ATOM 880 N N . GLN A 1 110 ? 5.218 -4.709 13.844 1.00 62.97 110 GLN A N 1
ATOM 881 C CA . GLN A 1 110 ? 5.708 -4.507 15.205 1.00 62.97 110 GLN A CA 1
ATOM 882 C C . GLN A 1 110 ? 4.476 -4.448 16.104 1.00 62.97 110 GLN A C 1
ATOM 884 O O . GLN A 1 110 ? 3.918 -3.371 16.319 1.00 62.97 110 GLN A O 1
ATOM 889 N N . PHE A 1 111 ? 3.997 -5.622 16.504 1.00 58.59 111 PHE A N 1
ATOM 890 C CA . PHE A 1 111 ? 2.917 -5.776 17.474 1.00 58.59 111 PHE A CA 1
ATOM 891 C C . PHE A 1 111 ? 3.514 -6.158 18.825 1.00 58.59 111 PHE A C 1
ATOM 893 O O . PHE A 1 111 ? 4.453 -6.988 18.824 1.00 58.59 111 PHE A O 1
#

Radius of gyration: 15.61 Å; chains: 1; bounding box: 37×25×41 Å

Sequence (111 aa):
MLAIEALKKRLQTSPEIVVQLESGHLENVTFRFQEPASRKELHAFSEHKGWVLPPDYKAFLERHNGAMLFTHPRNGGGMELLSTERIFLANNAYDVLPDFAYPVGYANFQF